Protein AF-A0A820Q6H7-F1 (afdb_monomer_lite)

InterPro domains:
  IPR000742 EGF-like domain [PS00022] (68-79)
  IPR000742 EGF-like domain [PS01186] (68-79)
  IPR042350 All-trans retinoic acid-induced differentiation factor [PTHR15926] (2-114)
  IPR060322 ATRAID-like, EGF-like domain [PF27506] (51-81)

Foldseek 3Di:
DPPFDAKDFDALVDDDAQPVNFAVDWDRDPDRRHIMGGTTDWPQPPPPPPLPQPQWGWADDDGPDIDTHGHPQFDDDSSPDGHDDPVVVVVVVVVVVVVVVVVVCCVVVVVVVVD

Organism: NCBI:txid433720

Secondary structure (DSSP, 8-state):
---S--EEEE-TTSPPTTHHHHEEEEE--SSTT-EEEEEEPPSSTT-TTSS-STTEEEEE-STT-EEEEEPTTEESGGG-EES---HHHHHHHHHHHHHHHHHHHHHHHHHHS--

pLDDT: mean 84.55, std 10.49, range [45.81, 98.12]

Structure (mmCIF, N/CA/C/O backbone):
data_AF-A0A820Q6H7-F1
#
_entry.id   AF-A0A820Q6H7-F1
#
loop_
_atom_site.group_PDB
_atom_site.id
_atom_site.type_symbol
_atom_site.label_atom_id
_atom_site.label_alt_id
_atom_site.label_comp_id
_atom_site.label_asym_id
_atom_site.label_entity_id
_atom_site.label_seq_id
_atom_site.pdbx_PDB_ins_code
_atom_site.Cartn_x
_atom_site.Cartn_y
_atom_site.Cartn_z
_atom_site.occupancy
_atom_site.B_iso_or_equiv
_atom_site.auth_seq_id
_atom_site.auth_comp_id
_atom_site.auth_asym_id
_atom_site.auth_atom_id
_atom_site.pdbx_PDB_model_num
ATOM 1 N N . ALA A 1 1 ? 3.094 -10.358 -3.024 1.00 58.62 1 ALA A N 1
ATOM 2 C CA . ALA A 1 1 ? 3.509 -9.310 -3.974 1.00 58.62 1 ALA A CA 1
ATOM 3 C C . ALA A 1 1 ? 4.603 -9.896 -4.849 1.00 58.62 1 ALA A C 1
ATOM 5 O O . ALA A 1 1 ? 5.520 -10.487 -4.288 1.00 58.62 1 ALA A O 1
ATOM 6 N N . LEU A 1 2 ? 4.493 -9.800 -6.177 1.00 64.88 2 LEU A N 1
ATOM 7 C CA . LEU A 1 2 ? 5.630 -10.097 -7.054 1.00 64.88 2 LEU A CA 1
ATOM 8 C C . LEU A 1 2 ? 6.592 -8.913 -6.933 1.00 64.88 2 LEU A C 1
ATOM 10 O O . LEU A 1 2 ? 6.321 -7.836 -7.462 1.00 64.88 2 LEU A O 1
ATOM 14 N N . LYS A 1 3 ? 7.646 -9.103 -6.144 1.00 71.44 3 LYS A N 1
ATOM 15 C CA . LYS A 1 3 ? 8.738 -8.147 -5.961 1.00 71.44 3 LYS A CA 1
ATOM 16 C C . LYS A 1 3 ? 9.981 -8.723 -6.616 1.00 71.44 3 LYS A C 1
ATOM 18 O O . LYS A 1 3 ? 10.120 -9.943 -6.646 1.00 71.44 3 LYS A O 1
ATOM 23 N N . ASP A 1 4 ? 10.841 -7.848 -7.125 1.00 76.69 4 ASP A N 1
ATOM 24 C CA . ASP A 1 4 ? 12.152 -8.213 -7.665 1.00 76.69 4 ASP A CA 1
ATOM 25 C C . ASP A 1 4 ? 12.090 -9.307 -8.738 1.00 76.69 4 ASP A C 1
ATOM 27 O O . ASP A 1 4 ? 12.795 -10.314 -8.677 1.00 76.69 4 ASP A O 1
ATOM 31 N N . LEU A 1 5 ? 11.210 -9.126 -9.731 1.00 83.00 5 LEU A N 1
ATOM 32 C CA . LEU A 1 5 ? 11.101 -10.095 -10.813 1.00 83.00 5 LEU A CA 1
ATOM 33 C C . LEU A 1 5 ? 12.362 -10.059 -11.684 1.00 83.00 5 LEU A C 1
ATOM 35 O O . LEU A 1 5 ? 12.695 -9.032 -12.281 1.00 83.00 5 LEU A O 1
ATOM 39 N N . ASP A 1 6 ? 13.054 -11.194 -11.741 1.00 86.69 6 ASP A N 1
ATOM 40 C CA . ASP A 1 6 ? 14.338 -11.308 -12.427 1.00 86.69 6 ASP A CA 1
ATOM 41 C C . ASP A 1 6 ? 14.167 -11.430 -13.944 1.00 86.69 6 ASP A C 1
ATOM 43 O O . ASP A 1 6 ? 14.786 -10.693 -14.709 1.00 86.69 6 ASP A O 1
ATOM 47 N N . VAL A 1 7 ? 13.257 -12.305 -14.381 1.00 88.25 7 VAL A N 1
ATOM 48 C CA . VAL A 1 7 ? 12.921 -12.515 -15.792 1.00 88.25 7 VAL A CA 1
ATOM 49 C C . VAL A 1 7 ? 11.420 -12.754 -15.935 1.00 88.25 7 VAL A C 1
ATOM 51 O O . VAL A 1 7 ? 10.835 -13.567 -15.219 1.00 88.25 7 VAL A O 1
ATOM 54 N N . LEU A 1 8 ? 10.803 -12.067 -16.892 1.00 88.12 8 LEU A N 1
ATOM 55 C CA . LEU A 1 8 ? 9.435 -12.290 -17.346 1.00 88.12 8 LEU A CA 1
ATOM 56 C C . LEU A 1 8 ? 9.460 -12.628 -18.835 1.00 88.12 8 LEU A C 1
ATOM 58 O O . LEU A 1 8 ? 10.018 -11.873 -19.628 1.00 88.12 8 LEU A O 1
ATOM 62 N N . VAL A 1 9 ? 8.846 -13.747 -19.210 1.00 89.44 9 VAL A N 1
ATOM 63 C CA . VAL A 1 9 ? 8.752 -14.193 -20.603 1.00 89.44 9 VAL A CA 1
ATOM 64 C C . VAL A 1 9 ? 7.304 -14.051 -21.055 1.00 89.44 9 VAL A C 1
ATOM 66 O O . VAL A 1 9 ? 6.405 -14.617 -20.431 1.00 89.44 9 VAL A O 1
ATOM 69 N N . LEU A 1 10 ? 7.074 -13.282 -22.115 1.00 88.50 10 LEU A N 1
ATOM 70 C CA . LEU A 1 10 ? 5.762 -13.118 -22.738 1.00 88.50 10 LEU A CA 1
ATOM 71 C C . LEU A 1 10 ? 5.795 -13.629 -24.178 1.00 88.50 10 LEU A C 1
ATOM 73 O O . LEU A 1 10 ? 6.805 -13.464 -24.842 1.00 88.50 10 LEU A O 1
ATOM 77 N N . PRO A 1 11 ? 4.697 -14.169 -24.720 1.00 88.00 11 PRO A N 1
ATOM 78 C CA . PRO A 1 11 ? 4.598 -14.470 -26.147 1.00 88.00 11 PRO A CA 1
ATOM 79 C C . PRO A 1 11 ? 4.920 -13.260 -27.048 1.00 88.00 11 PRO A C 1
ATOM 81 O O . PRO A 1 11 ? 4.656 -12.121 -26.667 1.00 88.00 11 PRO A O 1
ATOM 84 N N . ASN A 1 12 ? 5.398 -13.502 -28.277 1.00 82.44 12 ASN A N 1
ATOM 85 C CA . ASN A 1 12 ? 5.897 -12.460 -29.203 1.00 82.44 12 ASN A CA 1
ATOM 86 C C . ASN A 1 12 ? 4.906 -11.319 -29.502 1.00 82.44 12 ASN A C 1
ATOM 88 O O . ASN A 1 12 ? 5.317 -10.220 -29.863 1.00 82.44 12 ASN A O 1
ATOM 92 N N . HIS A 1 13 ? 3.605 -11.558 -29.338 1.00 82.81 13 HIS A N 1
ATOM 93 C CA . HIS A 1 13 ? 2.548 -10.570 -29.565 1.00 82.81 13 HIS A CA 1
ATOM 94 C C . HIS A 1 13 ? 2.288 -9.634 -28.373 1.00 82.81 13 HIS A C 1
ATOM 96 O O . HIS A 1 13 ? 1.518 -8.686 -28.512 1.00 82.81 13 HIS A O 1
ATOM 102 N N . PHE A 1 14 ? 2.900 -9.882 -27.211 1.00 86.81 14 PHE A N 1
ATOM 103 C CA . PHE A 1 14 ? 2.755 -9.044 -26.024 1.00 86.81 14 PHE A CA 1
ATOM 104 C C . PHE A 1 14 ? 4.054 -8.319 -25.696 1.00 86.81 14 PHE A C 1
ATOM 106 O O . PHE A 1 14 ? 5.094 -8.939 -25.477 1.00 86.81 14 PHE A O 1
ATOM 113 N N . ASP A 1 15 ? 3.981 -6.998 -25.592 1.00 87.50 15 ASP A N 1
ATOM 114 C CA . ASP A 1 15 ? 5.085 -6.194 -25.088 1.00 87.50 15 ASP A CA 1
ATOM 115 C C . ASP A 1 15 ? 5.263 -6.354 -23.573 1.00 87.50 15 ASP A C 1
ATOM 117 O O . ASP A 1 15 ? 4.322 -6.626 -22.823 1.00 87.50 15 ASP A O 1
ATOM 121 N N . CYS A 1 16 ? 6.489 -6.113 -23.109 1.00 88.50 16 CYS A N 1
ATOM 122 C CA . CYS A 1 16 ? 6.792 -6.050 -21.687 1.00 88.50 16 CYS A CA 1
ATOM 123 C C . CYS A 1 16 ? 5.937 -4.977 -20.991 1.00 88.50 16 CYS A C 1
ATOM 125 O O . CYS A 1 16 ? 6.023 -3.799 -21.359 1.00 88.50 16 CYS A O 1
ATOM 127 N N . PRO A 1 17 ? 5.162 -5.331 -19.951 1.00 88.00 17 PRO A N 1
ATOM 128 C CA . PRO A 1 17 ? 4.308 -4.376 -19.257 1.00 88.00 17 PRO A CA 1
ATOM 129 C C . PRO A 1 17 ? 5.156 -3.263 -18.633 1.00 88.00 17 PRO A C 1
ATOM 131 O O . PRO A 1 17 ? 6.136 -3.531 -17.934 1.00 88.00 17 PRO A O 1
ATOM 134 N N . GLY A 1 18 ? 4.801 -2.009 -18.919 1.00 84.44 18 GLY A N 1
ATOM 135 C CA . GLY A 1 18 ? 5.544 -0.827 -18.468 1.00 84.44 18 GLY A CA 1
ATOM 136 C C . GLY A 1 18 ? 6.816 -0.493 -19.247 1.00 84.44 18 GLY A C 1
ATOM 137 O O . GLY A 1 18 ? 7.448 0.526 -18.960 1.00 84.44 18 GLY A O 1
ATOM 138 N N . GLY A 1 19 ? 7.200 -1.316 -20.227 1.00 87.25 19 GLY A N 1
ATOM 139 C CA . GLY A 1 19 ? 8.333 -1.052 -21.110 1.00 87.25 19 GLY A CA 1
ATOM 140 C C . GLY A 1 19 ? 9.647 -0.751 -20.374 1.00 87.25 19 GLY A C 1
ATOM 141 O O . GLY A 1 19 ? 9.902 -1.220 -19.263 1.00 87.25 19 GLY A O 1
ATOM 142 N N . GLN A 1 20 ? 10.508 0.057 -20.996 1.00 87.06 20 GLN A N 1
ATOM 143 C CA . GLN A 1 20 ? 11.843 0.376 -20.467 1.00 87.06 20 GLN A CA 1
ATOM 144 C C . GLN A 1 20 ? 11.822 1.179 -19.154 1.00 87.06 20 GLN A C 1
ATOM 146 O O . GLN A 1 20 ? 12.849 1.288 -18.480 1.00 87.06 20 GLN A O 1
ATOM 151 N N . HIS A 1 21 ? 10.671 1.729 -18.758 1.00 83.31 21 HIS A N 1
ATOM 152 C CA . HIS A 1 21 ? 10.521 2.417 -17.476 1.00 83.31 21 HIS A CA 1
ATOM 153 C C . HIS A 1 21 ? 10.511 1.440 -16.298 1.00 83.31 21 HIS A C 1
ATOM 155 O O . HIS A 1 21 ? 10.973 1.791 -15.216 1.00 83.31 21 HIS A O 1
ATOM 161 N N . VAL A 1 22 ? 10.040 0.211 -16.520 1.00 87.06 22 VAL A N 1
ATOM 162 C CA . VAL A 1 22 ? 9.923 -0.821 -15.482 1.00 87.06 22 VAL A CA 1
ATOM 163 C C . VAL A 1 22 ? 11.036 -1.854 -15.560 1.00 87.06 22 VAL A C 1
ATOM 165 O O . VAL A 1 22 ? 11.414 -2.400 -14.534 1.00 87.06 22 VAL A O 1
ATOM 168 N N . TRP A 1 23 ? 11.600 -2.108 -16.736 1.00 89.50 23 TRP A N 1
ATOM 169 C CA . TRP A 1 23 ? 12.615 -3.148 -16.924 1.00 89.50 23 TRP A CA 1
ATOM 170 C C . TRP A 1 23 ? 13.999 -2.540 -17.141 1.00 89.50 23 TRP A C 1
ATOM 172 O O . TRP A 1 23 ? 14.130 -1.480 -17.763 1.00 89.50 23 TRP A O 1
ATOM 182 N N . LYS A 1 24 ? 15.056 -3.184 -16.627 1.00 90.69 24 LYS A N 1
ATOM 183 C CA . LYS A 1 24 ? 16.440 -2.784 -16.946 1.00 90.69 24 LYS A CA 1
ATOM 184 C C . LYS A 1 24 ? 16.776 -3.083 -18.397 1.00 90.69 24 LYS A C 1
ATOM 186 O O . LYS A 1 24 ? 17.429 -2.264 -19.035 1.00 90.69 24 LYS A O 1
ATOM 191 N N . TRP A 1 25 ? 16.309 -4.216 -18.906 1.00 90.12 25 TRP A N 1
ATOM 192 C CA . TRP A 1 25 ? 16.491 -4.595 -20.298 1.00 90.12 25 TRP A CA 1
ATOM 193 C C . TRP A 1 25 ? 15.259 -5.326 -20.831 1.00 90.12 25 TRP A C 1
ATOM 195 O O . TRP A 1 25 ? 14.518 -5.969 -20.088 1.00 90.12 25 TRP A O 1
ATOM 205 N N . ILE A 1 26 ? 15.029 -5.179 -22.133 1.00 90.38 26 ILE A N 1
ATOM 206 C CA . ILE A 1 26 ? 13.959 -5.847 -22.871 1.00 90.38 26 ILE A CA 1
ATOM 207 C C . ILE A 1 26 ? 14.591 -6.426 -24.127 1.00 90.38 26 ILE A C 1
ATOM 209 O O . ILE A 1 26 ? 15.116 -5.668 -24.943 1.00 90.38 26 ILE A O 1
ATOM 213 N N . ASN A 1 27 ? 14.509 -7.743 -24.281 1.00 87.81 27 ASN A N 1
ATOM 214 C CA . ASN A 1 27 ? 14.927 -8.440 -25.487 1.00 87.81 27 ASN A CA 1
ATOM 215 C C . ASN A 1 27 ? 13.679 -8.912 -26.227 1.00 87.81 27 ASN A C 1
ATOM 217 O O . ASN A 1 27 ? 12.948 -9.778 -25.747 1.00 87.81 27 ASN A O 1
ATOM 221 N N . LYS A 1 28 ? 13.436 -8.311 -27.391 1.00 78.31 28 LYS A N 1
ATOM 222 C CA . LYS A 1 28 ? 12.426 -8.786 -28.333 1.00 78.31 28 LYS A CA 1
ATOM 223 C C . LYS A 1 28 ? 13.087 -9.827 -29.220 1.00 78.31 28 LYS A C 1
ATOM 225 O O . LYS A 1 28 ? 13.986 -9.491 -29.987 1.00 78.31 28 LYS A O 1
ATOM 230 N N . THR A 1 29 ? 12.692 -11.077 -29.056 1.00 68.75 29 THR A N 1
ATOM 231 C CA . THR A 1 29 ? 13.209 -12.198 -29.837 1.00 68.75 29 THR A CA 1
ATOM 232 C C . THR A 1 29 ? 12.136 -12.628 -30.828 1.00 68.75 29 THR A C 1
ATOM 234 O O . THR A 1 29 ? 11.000 -12.847 -30.428 1.00 68.75 29 THR A O 1
ATOM 237 N N . ASP A 1 30 ? 12.497 -12.806 -32.100 1.00 65.88 30 ASP A N 1
ATOM 238 C CA . ASP A 1 30 ? 11.627 -13.449 -33.105 1.00 65.88 30 ASP A CA 1
ATOM 239 C C . ASP A 1 30 ? 11.547 -14.985 -32.916 1.00 65.88 30 ASP A C 1
ATOM 241 O O . ASP A 1 30 ? 10.923 -15.699 -33.699 1.00 65.88 30 ASP A O 1
ATOM 245 N N . ASP A 1 31 ? 12.178 -15.497 -31.855 1.00 64.00 31 ASP A N 1
ATOM 246 C CA . ASP A 1 31 ? 12.228 -16.902 -31.440 1.00 64.00 31 ASP A CA 1
ATOM 247 C C . ASP A 1 31 ? 10.873 -17.370 -30.849 1.00 64.00 31 ASP A C 1
ATOM 249 O O . ASP A 1 31 ? 10.082 -16.544 -30.384 1.00 64.00 31 ASP A O 1
ATOM 253 N N . PRO A 1 32 ? 10.576 -18.686 -30.764 1.00 63.91 32 PRO A N 1
ATOM 254 C CA . PRO A 1 32 ? 9.323 -19.188 -30.190 1.00 63.91 32 PRO A CA 1
ATOM 255 C C . PRO A 1 32 ? 9.244 -19.008 -28.664 1.00 63.91 32 PRO A C 1
ATOM 257 O O . PRO A 1 32 ? 8.214 -19.304 -28.061 1.00 63.91 32 PRO A O 1
ATOM 260 N N . ILE A 1 33 ? 10.331 -18.547 -28.037 1.00 68.00 33 ILE A N 1
ATOM 261 C CA . ILE A 1 33 ? 10.465 -18.366 -26.590 1.00 68.00 33 ILE A CA 1
ATOM 262 C C . ILE A 1 33 ? 9.6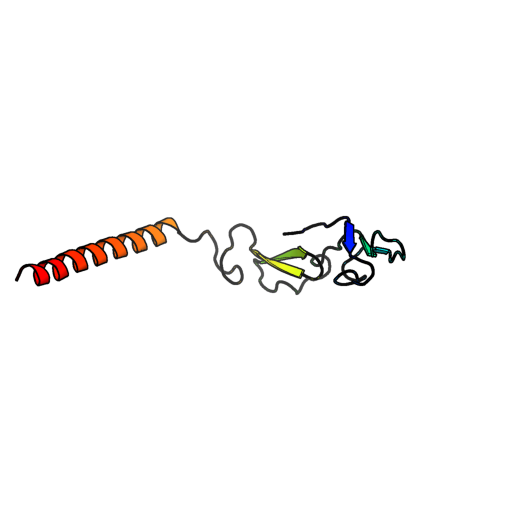45 -17.166 -26.101 1.00 68.00 33 ILE A C 1
ATOM 264 O O . ILE A 1 33 ? 9.106 -17.238 -24.999 1.00 68.00 33 ILE A O 1
ATOM 268 N N . GLY A 1 34 ? 9.507 -16.097 -26.896 1.00 78.69 34 GLY A N 1
ATOM 269 C CA . GLY A 1 34 ? 8.817 -14.882 -26.463 1.00 78.69 34 GLY A CA 1
ATOM 270 C C . GLY A 1 34 ? 9.683 -13.619 -26.389 1.00 78.69 34 GLY A C 1
ATOM 271 O O . GLY A 1 34 ? 10.901 -13.644 -26.572 1.00 78.69 34 GLY A O 1
ATOM 272 N N . ASN A 1 35 ? 9.043 -12.511 -26.017 1.00 85.31 35 ASN A N 1
ATOM 273 C CA . ASN A 1 35 ? 9.670 -11.296 -25.509 1.00 85.31 35 ASN A CA 1
ATOM 274 C C . ASN A 1 35 ? 10.150 -11.515 -24.064 1.00 85.31 35 ASN A C 1
ATOM 276 O O . ASN A 1 35 ? 9.369 -11.922 -23.201 1.00 85.31 35 ASN A O 1
ATOM 280 N N . LEU A 1 36 ? 11.419 -11.204 -23.786 1.00 90.00 36 LEU A N 1
ATOM 281 C CA . LEU A 1 36 ? 12.006 -11.285 -22.447 1.00 90.00 36 LEU A CA 1
ATOM 282 C C . LEU A 1 36 ? 12.146 -9.898 -21.818 1.00 90.00 36 LEU A C 1
ATOM 284 O O . LEU A 1 36 ? 12.789 -9.004 -22.372 1.00 90.00 36 LEU A O 1
ATOM 288 N N . CYS A 1 37 ? 11.600 -9.748 -20.618 1.00 90.19 37 CYS A N 1
ATOM 289 C CA . CYS A 1 37 ? 11.706 -8.553 -19.792 1.00 90.19 37 CYS A CA 1
ATOM 290 C C . CYS A 1 37 ? 12.556 -8.888 -18.573 1.00 90.19 37 CYS A C 1
ATOM 292 O O . CYS A 1 37 ? 12.194 -9.763 -17.785 1.00 90.19 37 CYS A O 1
ATOM 294 N N . GLY A 1 38 ? 13.692 -8.216 -18.431 1.00 89.62 38 GLY A N 1
ATOM 295 C CA . GLY A 1 38 ? 14.683 -8.576 -17.434 1.00 89.62 38 GLY A CA 1
ATOM 296 C C . GLY A 1 38 ? 14.941 -7.493 -16.407 1.00 89.62 38 GLY A C 1
ATOM 297 O O . GLY A 1 38 ? 15.020 -6.301 -16.728 1.00 89.62 38 GLY A O 1
ATOM 298 N N . HIS A 1 39 ? 15.085 -7.960 -15.170 1.00 89.25 39 HIS A N 1
ATOM 299 C CA . HIS A 1 39 ? 15.255 -7.215 -13.933 1.00 89.25 39 HIS A CA 1
ATOM 300 C C . HIS A 1 39 ? 14.278 -6.051 -13.792 1.00 89.25 39 HIS A C 1
ATOM 302 O O . HIS A 1 39 ? 14.492 -4.947 -14.311 1.00 89.25 39 HIS A O 1
ATOM 308 N N . GLN A 1 40 ? 13.228 -6.283 -13.017 1.00 87.31 40 GLN A N 1
ATOM 309 C CA . GLN A 1 40 ? 12.305 -5.235 -12.629 1.00 87.31 40 GLN A CA 1
ATOM 310 C C . GLN A 1 40 ? 13.042 -4.132 -11.846 1.00 87.31 40 GLN A C 1
ATOM 312 O O . GLN A 1 40 ? 13.788 -4.390 -10.903 1.00 87.31 40 GLN A O 1
ATOM 317 N N . LYS A 1 41 ? 12.841 -2.882 -12.257 1.00 86.38 41 LYS A N 1
ATOM 318 C CA . LYS A 1 41 ? 13.275 -1.681 -11.545 1.00 86.38 41 LYS A CA 1
ATOM 319 C C . LYS A 1 41 ? 12.342 -1.432 -10.367 1.00 86.38 41 LYS A C 1
ATOM 321 O O . LYS A 1 41 ? 11.128 -1.614 -10.475 1.00 86.38 41 LYS A O 1
ATOM 326 N N . ASP A 1 42 ? 12.911 -0.954 -9.269 1.00 83.19 42 ASP A N 1
ATOM 327 C CA . ASP A 1 42 ? 12.122 -0.499 -8.135 1.00 83.19 42 ASP A CA 1
ATOM 328 C C . ASP A 1 42 ? 11.419 0.823 -8.482 1.00 83.19 42 ASP A C 1
ATOM 330 O O . ASP A 1 42 ? 12.060 1.833 -8.782 1.00 83.19 42 ASP A O 1
ATOM 334 N N . PHE A 1 43 ? 10.087 0.803 -8.451 1.00 79.50 43 PHE A N 1
ATOM 335 C CA . PHE A 1 43 ? 9.250 1.962 -8.758 1.00 79.50 43 PHE A CA 1
ATOM 336 C C . PHE A 1 43 ? 9.308 3.026 -7.649 1.00 79.50 43 PHE A C 1
ATOM 338 O O . PHE A 1 43 ? 9.075 4.213 -7.893 1.00 79.50 43 PHE A O 1
ATOM 345 N N . CYS A 1 44 ? 9.648 2.615 -6.427 1.00 82.50 44 CYS A N 1
ATOM 346 C CA . CYS A 1 44 ? 9.675 3.483 -5.255 1.00 82.50 44 CYS A CA 1
ATOM 347 C C . CYS A 1 44 ? 10.982 4.277 -5.105 1.00 82.50 44 CYS A C 1
ATOM 349 O O . CYS A 1 44 ? 10.999 5.287 -4.405 1.00 82.50 44 CYS A O 1
ATOM 351 N N . SER A 1 45 ? 12.055 3.881 -5.797 1.00 77.81 45 SER A N 1
ATOM 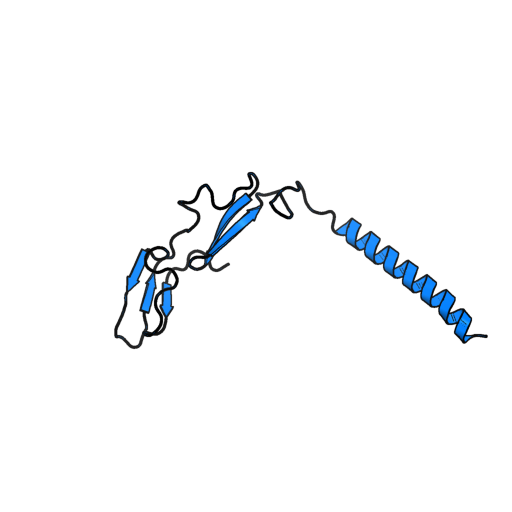352 C CA . SER A 1 45 ? 13.384 4.499 -5.671 1.00 77.81 45 SER A CA 1
ATOM 353 C C . SER A 1 45 ? 13.455 5.978 -6.091 1.00 77.81 45 SER A C 1
ATOM 355 O O . SER A 1 45 ? 14.271 6.717 -5.551 1.00 77.81 45 SER A O 1
ATOM 357 N N . ASN A 1 46 ? 12.619 6.430 -7.034 1.00 66.81 46 ASN A N 1
ATOM 358 C CA . ASN A 1 46 ? 12.682 7.789 -7.605 1.00 66.81 46 ASN A CA 1
ATOM 359 C C . ASN A 1 46 ? 11.536 8.713 -7.171 1.00 66.81 46 ASN A C 1
ATOM 361 O O . ASN A 1 46 ? 11.378 9.805 -7.715 1.00 66.81 46 ASN A O 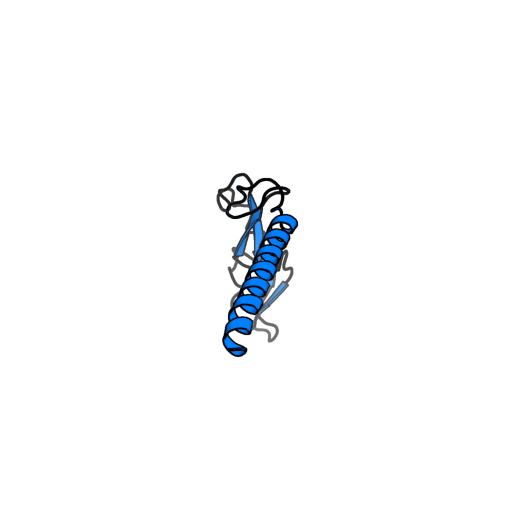1
ATOM 365 N N . SER A 1 47 ? 10.719 8.280 -6.216 1.00 64.38 47 SER A N 1
ATOM 366 C CA . SER A 1 47 ? 9.367 8.808 -6.097 1.00 64.38 47 SER A CA 1
ATOM 367 C C . SER A 1 47 ? 9.056 9.230 -4.664 1.00 64.38 47 SER A C 1
ATOM 369 O O . SER A 1 47 ? 8.434 8.493 -3.901 1.00 64.38 47 SER A O 1
ATOM 371 N N . THR A 1 48 ? 9.485 10.436 -4.290 1.00 63.53 48 THR A N 1
ATOM 372 C CA . THR A 1 48 ? 9.247 11.007 -2.952 1.00 63.53 48 THR A CA 1
ATOM 373 C C . THR A 1 48 ? 7.784 11.373 -2.683 1.00 63.53 48 THR A C 1
ATOM 375 O O . THR A 1 48 ? 7.386 11.383 -1.524 1.00 63.53 48 THR A O 1
ATOM 378 N N . ASP A 1 49 ? 6.971 11.588 -3.724 1.00 69.94 49 ASP A N 1
ATOM 379 C CA . ASP A 1 49 ? 5.586 12.081 -3.596 1.00 69.94 49 ASP A CA 1
ATOM 380 C C . ASP A 1 49 ? 4.494 11.027 -3.852 1.00 69.94 49 ASP A C 1
ATOM 382 O O . ASP A 1 49 ? 3.310 11.355 -3.896 1.00 69.94 49 ASP A O 1
ATOM 386 N N . ILE A 1 50 ? 4.845 9.748 -4.019 1.00 81.38 50 ILE A N 1
ATOM 387 C CA . ILE A 1 50 ? 3.835 8.705 -4.277 1.00 81.38 50 ILE A CA 1
ATOM 388 C C . ILE A 1 50 ? 2.962 8.444 -3.048 1.00 81.38 50 ILE A C 1
ATOM 390 O O . ILE A 1 50 ? 1.743 8.312 -3.153 1.00 81.38 50 ILE A O 1
ATOM 394 N N . CYS A 1 51 ? 3.596 8.338 -1.883 1.00 86.69 51 CYS A N 1
ATOM 395 C CA . CYS A 1 51 ? 2.925 8.049 -0.625 1.00 86.69 51 CYS A CA 1
ATOM 396 C C . CYS A 1 51 ? 2.999 9.292 0.256 1.00 86.69 51 CYS A C 1
ATOM 398 O O . CYS A 1 51 ? 3.981 9.513 0.960 1.00 86.69 51 CYS A O 1
ATOM 400 N N . THR A 1 52 ? 1.962 10.125 0.167 1.00 86.12 52 THR A N 1
ATOM 401 C CA . THR A 1 52 ? 1.929 11.463 0.780 1.00 86.12 52 THR A CA 1
ATOM 402 C C . THR A 1 52 ? 1.846 11.440 2.305 1.00 86.12 52 THR A C 1
ATOM 404 O O . THR A 1 52 ? 2.177 12.414 2.979 1.00 86.12 52 THR A O 1
ATOM 407 N N . GLU A 1 53 ? 1.381 10.334 2.880 1.00 89.06 53 GLU A N 1
ATOM 408 C CA . GLU A 1 53 ? 1.189 10.199 4.312 1.00 89.06 53 GLU A CA 1
ATOM 409 C C . GLU A 1 53 ? 2.527 9.947 5.037 1.00 89.06 53 GLU A C 1
ATOM 411 O O . GLU A 1 53 ? 3.253 9.010 4.695 1.00 89.06 53 GLU A O 1
ATOM 416 N N . PRO A 1 54 ? 2.831 10.672 6.132 1.00 86.31 54 PRO A N 1
ATOM 417 C CA . PRO A 1 54 ? 4.145 10.633 6.791 1.00 86.31 54 PRO A CA 1
ATOM 418 C C . PRO A 1 54 ? 4.482 9.273 7.423 1.00 86.31 54 PRO A C 1
ATOM 420 O O . PRO A 1 54 ? 5.652 8.917 7.604 1.00 86.31 54 PRO A O 1
ATOM 423 N N . ASN A 1 55 ? 3.449 8.501 7.765 1.00 91.00 55 ASN A N 1
ATOM 424 C CA . ASN A 1 55 ? 3.568 7.175 8.368 1.00 91.00 55 ASN A CA 1
ATOM 425 C C . ASN A 1 55 ? 3.412 6.041 7.351 1.00 91.00 55 ASN A C 1
ATOM 427 O O . ASN A 1 55 ? 3.313 4.878 7.743 1.00 91.00 55 ASN A O 1
ATOM 431 N N . SER A 1 56 ? 3.388 6.375 6.064 1.00 90.94 56 SER A N 1
ATOM 432 C CA . SER A 1 56 ? 3.386 5.411 4.975 1.00 90.94 56 SER A CA 1
ATOM 433 C C . SER A 1 56 ? 4.765 5.318 4.317 1.00 90.94 56 SER A C 1
ATOM 435 O O . SER A 1 56 ? 5.639 6.158 4.547 1.00 90.94 56 SER A O 1
ATOM 437 N N . TYR A 1 57 ? 4.986 4.258 3.552 1.00 89.56 57 TYR A N 1
ATOM 438 C CA . TYR A 1 57 ? 6.137 4.097 2.675 1.00 89.56 57 TYR A CA 1
ATOM 439 C C . TYR A 1 57 ? 5.699 3.416 1.379 1.00 89.56 57 TYR A C 1
ATOM 441 O O . TYR A 1 57 ? 4.743 2.637 1.369 1.00 89.56 57 TYR A O 1
ATOM 449 N N . CYS A 1 58 ? 6.392 3.738 0.289 1.00 89.06 58 CYS A N 1
ATOM 450 C CA . CYS A 1 58 ? 6.162 3.113 -1.006 1.00 89.06 58 CYS A CA 1
ATOM 451 C C . CYS A 1 58 ? 6.769 1.710 -1.021 1.00 89.06 58 CYS A C 1
ATOM 453 O O . CYS A 1 58 ? 7.910 1.516 -0.601 1.00 89.06 58 CYS A O 1
ATOM 455 N N . ASP A 1 59 ? 6.004 0.751 -1.528 1.00 88.44 59 ASP A N 1
ATOM 456 C CA . ASP A 1 59 ? 6.424 -0.623 -1.744 1.00 88.44 59 ASP A CA 1
ATOM 457 C C . ASP A 1 59 ? 6.036 -1.077 -3.158 1.00 88.44 59 ASP A C 1
ATOM 459 O O . ASP A 1 59 ? 4.882 -0.948 -3.576 1.00 88.44 59 ASP A O 1
ATOM 463 N N . THR A 1 60 ? 6.994 -1.603 -3.917 1.00 85.94 60 THR A N 1
ATOM 464 C CA . THR A 1 60 ? 6.745 -2.056 -5.292 1.00 85.94 60 THR A CA 1
ATOM 465 C C . THR A 1 60 ? 5.900 -3.337 -5.283 1.00 85.94 60 THR A C 1
ATOM 467 O O . THR A 1 60 ? 6.153 -4.265 -4.514 1.00 85.94 60 THR A O 1
ATOM 470 N N . ASN A 1 61 ? 4.879 -3.411 -6.145 1.00 85.62 61 ASN A N 1
ATOM 471 C CA . ASN A 1 61 ? 3.955 -4.550 -6.222 1.00 85.62 61 ASN A CA 1
ATOM 472 C C . ASN A 1 61 ? 3.702 -4.985 -7.669 1.00 85.62 61 ASN A C 1
ATOM 474 O O . ASN A 1 61 ? 2.571 -4.978 -8.152 1.00 85.62 61 ASN A 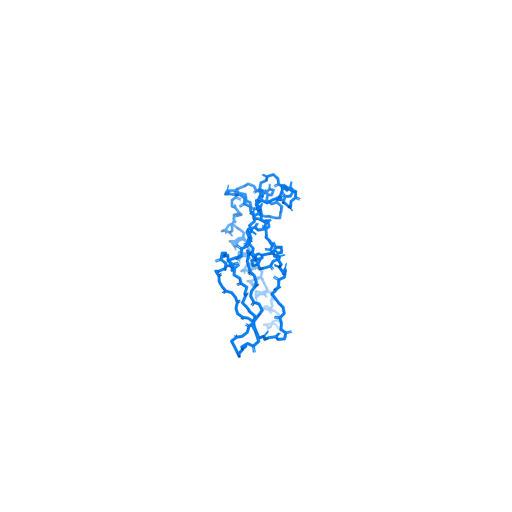O 1
ATOM 478 N N . GLY A 1 62 ? 4.768 -5.403 -8.343 1.00 81.12 62 GLY A N 1
ATOM 479 C CA . GLY A 1 62 ? 4.725 -5.857 -9.728 1.00 81.12 62 GLY A CA 1
ATOM 480 C C . GLY A 1 62 ? 4.938 -4.741 -10.759 1.00 81.12 62 GLY A C 1
ATOM 481 O O . GLY A 1 62 ? 5.198 -3.588 -10.400 1.00 81.12 62 GLY A O 1
ATOM 482 N N . PRO A 1 63 ? 4.887 -5.082 -12.057 1.00 79.38 63 PRO A N 1
ATOM 483 C CA . PRO A 1 63 ? 5.230 -4.159 -13.131 1.00 79.38 63 PRO A CA 1
ATOM 484 C C . PRO A 1 63 ? 4.278 -2.964 -13.137 1.00 79.38 63 PRO A C 1
ATOM 486 O O . PRO A 1 63 ? 3.065 -3.150 -13.108 1.00 79.38 63 PRO A O 1
ATOM 489 N N . THR A 1 64 ? 4.807 -1.739 -13.190 1.00 77.94 64 THR A N 1
ATOM 490 C CA . THR A 1 64 ? 4.039 -0.469 -13.158 1.00 77.94 64 THR A CA 1
ATOM 491 C C . THR A 1 64 ? 3.160 -0.233 -11.925 1.00 77.94 64 THR A C 1
ATOM 493 O O . THR A 1 64 ? 2.404 0.734 -11.908 1.00 77.94 64 THR A O 1
ATOM 496 N N . HIS A 1 65 ? 3.235 -1.076 -10.893 1.00 84.19 65 HIS A N 1
ATOM 497 C CA . HIS A 1 65 ? 2.316 -1.011 -9.761 1.00 84.19 65 HIS A CA 1
ATOM 498 C C . HIS A 1 65 ? 3.072 -0.887 -8.437 1.00 84.19 65 HIS A C 1
ATOM 500 O O . HIS A 1 65 ? 4.098 -1.525 -8.205 1.00 84.19 65 HIS A O 1
ATOM 506 N N . PHE A 1 66 ? 2.522 -0.083 -7.533 1.00 85.62 66 PHE A N 1
ATOM 507 C CA . PHE A 1 66 ? 3.052 0.154 -6.194 1.00 85.62 66 PHE A CA 1
ATOM 508 C C . PHE A 1 66 ? 1.918 0.107 -5.167 1.00 85.62 66 PHE A C 1
ATOM 510 O O . PHE A 1 66 ? 0.739 0.186 -5.515 1.00 85.62 66 PHE A O 1
ATOM 517 N N . LEU A 1 67 ? 2.270 -0.043 -3.897 1.00 88.50 67 LEU A N 1
ATOM 518 C CA . LEU A 1 67 ? 1.377 0.167 -2.767 1.00 88.50 67 LEU A CA 1
ATOM 519 C C . LEU A 1 67 ? 2.017 1.131 -1.777 1.00 88.50 67 LEU A C 1
ATOM 521 O O . LEU A 1 67 ? 3.228 1.132 -1.586 1.00 88.50 67 LEU A O 1
ATOM 525 N N . CYS A 1 68 ? 1.177 1.905 -1.100 1.00 89.75 68 CYS A N 1
ATOM 526 C CA . CYS A 1 68 ? 1.578 2.634 0.092 1.00 89.75 68 CYS A CA 1
ATOM 527 C C . CYS A 1 68 ? 1.235 1.789 1.316 1.00 89.75 68 CYS A C 1
ATOM 529 O O . CYS A 1 68 ? 0.061 1.561 1.615 1.00 89.75 68 CYS A O 1
ATOM 531 N N . LEU A 1 69 ? 2.264 1.302 2.004 1.00 90.62 69 LEU A N 1
ATOM 532 C CA . LEU A 1 69 ? 2.132 0.489 3.209 1.00 90.62 69 LEU A CA 1
ATOM 533 C C . LEU A 1 69 ? 2.433 1.316 4.454 1.00 90.62 69 LEU A C 1
ATOM 535 O O . LEU A 1 69 ? 3.139 2.319 4.399 1.00 90.62 69 LEU A O 1
ATOM 539 N N . CYS A 1 70 ? 1.902 0.892 5.596 1.00 91.75 70 CYS A N 1
ATOM 540 C CA . CYS A 1 70 ? 2.121 1.585 6.858 1.00 91.75 70 CYS A CA 1
ATOM 541 C C . CYS A 1 70 ? 3.426 1.161 7.523 1.00 91.75 70 CYS A C 1
ATOM 543 O O . CYS A 1 70 ? 3.754 -0.026 7.582 1.00 91.75 70 CYS A O 1
ATOM 545 N N . LYS A 1 71 ? 4.156 2.141 8.065 1.00 91.94 71 LYS A N 1
ATOM 546 C CA . LYS A 1 71 ? 5.324 1.899 8.920 1.00 91.94 71 LYS A CA 1
ATOM 547 C C . LYS A 1 71 ? 4.919 1.075 10.142 1.00 91.94 71 LYS A C 1
ATOM 549 O O . LYS A 1 71 ? 3.787 1.153 10.616 1.00 91.94 71 LYS A O 1
ATOM 554 N N . THR A 1 72 ? 5.871 0.328 10.691 1.00 90.44 72 THR A N 1
ATOM 555 C CA . THR A 1 72 ? 5.652 -0.523 11.866 1.00 90.44 72 THR A CA 1
ATOM 556 C C . THR A 1 72 ? 4.979 0.247 13.005 1.00 90.44 72 THR A C 1
ATOM 558 O O . THR A 1 72 ? 5.476 1.281 13.450 1.00 90.44 72 THR A O 1
ATOM 561 N N . GLY A 1 73 ? 3.852 -0.277 13.491 1.00 88.50 73 GLY A N 1
ATOM 562 C CA . GLY A 1 73 ? 3.076 0.329 14.577 1.00 88.50 73 GLY A CA 1
ATOM 563 C C . GLY A 1 73 ? 2.047 1.373 14.134 1.00 88.50 73 GLY A C 1
ATOM 564 O O . GLY A 1 73 ? 1.379 1.936 15.003 1.00 88.50 73 GLY A O 1
ATOM 565 N N . TYR A 1 74 ? 1.901 1.611 12.829 1.00 90.62 74 TYR A N 1
ATOM 566 C CA . TYR A 1 74 ? 0.806 2.380 12.249 1.00 90.62 74 TYR A CA 1
ATOM 567 C C . TYR A 1 74 ? -0.115 1.475 11.438 1.00 90.62 74 TYR A C 1
ATOM 569 O O . TYR A 1 74 ? 0.344 0.580 10.736 1.00 90.62 74 TYR A O 1
ATOM 577 N N . ASP A 1 75 ? -1.411 1.741 11.520 1.00 86.75 75 ASP A N 1
ATOM 578 C CA . ASP A 1 75 ? -2.462 0.926 10.926 1.00 86.75 75 ASP A CA 1
ATOM 579 C C . ASP A 1 75 ? -3.613 1.803 10.395 1.00 86.75 75 ASP A C 1
ATOM 581 O O . ASP A 1 75 ? -3.745 2.995 10.701 1.00 86.75 75 ASP A O 1
ATOM 585 N N . GLY A 1 76 ? -4.499 1.180 9.615 1.00 83.62 76 GLY A N 1
ATOM 586 C CA . GLY A 1 76 ? -5.724 1.792 9.104 1.00 83.62 76 GLY A CA 1
ATOM 587 C C . GLY A 1 76 ? -5.538 2.632 7.839 1.00 83.62 76 GLY A C 1
ATOM 588 O O . GLY A 1 76 ? -4.450 2.737 7.276 1.00 83.62 76 GLY A O 1
ATOM 589 N N . TYR A 1 77 ? -6.640 3.233 7.379 1.00 83.88 77 TYR A N 1
ATOM 590 C CA . TYR A 1 77 ? -6.627 4.111 6.209 1.00 83.88 77 TYR A CA 1
ATOM 591 C C . TYR A 1 77 ? -5.612 5.241 6.416 1.00 83.88 77 TYR A C 1
ATOM 593 O O . TYR A 1 77 ? -5.629 5.899 7.461 1.00 83.88 77 TYR A O 1
ATOM 601 N N . LYS A 1 78 ? -4.724 5.437 5.432 1.00 85.81 78 LYS A N 1
ATOM 602 C CA . LYS A 1 78 ? -3.681 6.477 5.448 1.00 85.81 78 LYS A CA 1
ATOM 603 C C . LYS A 1 78 ? -2.676 6.374 6.611 1.00 85.81 78 LYS A C 1
ATOM 605 O O . LYS A 1 78 ? -1.985 7.342 6.913 1.00 85.81 78 LYS A O 1
ATOM 610 N N . CYS A 1 79 ? -2.581 5.221 7.281 1.00 90.25 79 CYS A N 1
ATOM 611 C CA . CYS A 1 79 ? -1.618 4.990 8.368 1.00 90.25 79 CYS A CA 1
ATOM 612 C C . CYS A 1 79 ? -1.727 6.015 9.514 1.00 90.25 79 CYS A C 1
ATOM 614 O O . CYS A 1 79 ? -0.734 6.392 10.140 1.00 90.25 79 CYS A O 1
ATOM 616 N N . LEU A 1 80 ? -2.945 6.503 9.768 1.00 88.88 80 LEU A N 1
ATOM 617 C CA . LEU A 1 80 ? -3.211 7.544 10.762 1.00 88.88 80 LEU A CA 1
ATOM 618 C C . LEU A 1 80 ? -3.405 6.986 12.176 1.00 88.88 80 LEU A C 1
ATOM 620 O O . LEU A 1 80 ? -3.309 7.736 13.146 1.00 88.88 80 LEU A O 1
ATOM 624 N N . ARG A 1 81 ? -3.698 5.687 12.324 1.00 88.12 81 ARG A N 1
ATOM 625 C CA . ARG A 1 81 ? -3.894 5.070 13.641 1.00 88.12 81 ARG A CA 1
ATOM 626 C C . ARG A 1 81 ? -2.579 4.498 14.136 1.00 88.12 81 ARG A C 1
ATOM 628 O O . ARG A 1 81 ? -1.886 3.815 13.394 1.00 88.12 81 ARG A O 1
ATOM 635 N N . LYS A 1 82 ? -2.254 4.765 15.398 1.00 87.94 82 LYS A N 1
ATOM 636 C CA . LYS A 1 82 ? -1.081 4.210 16.073 1.00 87.94 82 LYS A CA 1
ATOM 637 C C . LYS A 1 82 ? -1.501 3.031 16.945 1.00 87.94 82 LYS A C 1
ATOM 639 O O . LYS A 1 82 ? -2.459 3.139 17.708 1.00 87.94 82 LYS A O 1
ATOM 644 N N . GLY A 1 83 ? -0.745 1.944 16.868 1.00 83.56 83 GLY A N 1
ATOM 645 C CA . GLY A 1 83 ? -1.040 0.696 17.560 1.00 83.56 83 GLY A CA 1
ATOM 646 C C . GLY A 1 83 ? -2.053 -0.175 16.817 1.00 83.56 83 GLY A C 1
ATOM 647 O O . GLY A 1 83 ? -2.679 0.240 15.846 1.00 83.56 83 GLY A O 1
ATOM 648 N N . LYS A 1 84 ? -2.210 -1.407 17.304 1.00 81.50 84 LYS A N 1
ATOM 649 C CA . LYS A 1 84 ? -3.066 -2.414 16.675 1.00 81.50 84 LYS A CA 1
ATOM 650 C C . LYS A 1 84 ? -4.526 -2.194 17.048 1.00 81.50 84 LYS A C 1
ATOM 652 O O . LYS A 1 84 ? -4.845 -1.874 18.193 1.00 81.50 84 LYS A O 1
ATOM 657 N N . PHE A 1 85 ? -5.422 -2.440 16.097 1.00 82.00 85 PHE A N 1
ATOM 658 C CA . PHE A 1 85 ? -6.853 -2.472 16.381 1.00 82.00 85 PHE A CA 1
ATOM 659 C C . PHE A 1 85 ? -7.155 -3.540 17.454 1.00 82.00 85 PHE A C 1
ATOM 661 O O . PHE A 1 85 ? -6.681 -4.672 17.307 1.00 82.00 85 PHE A O 1
ATOM 668 N N . PRO A 1 86 ? -7.926 -3.226 18.517 1.00 87.81 86 PRO A N 1
ATOM 669 C CA . PRO A 1 86 ? -8.232 -4.161 19.601 1.00 87.81 86 PRO A CA 1
ATOM 670 C C . PRO A 1 86 ? -9.268 -5.199 19.143 1.00 87.81 86 PRO A C 1
ATOM 672 O O . PRO A 1 86 ? -10.426 -5.198 19.563 1.00 87.81 86 PRO A O 1
ATOM 675 N N . SER A 1 87 ? -8.841 -6.096 18.256 1.00 88.31 87 SER A N 1
ATOM 676 C CA . SER A 1 87 ? -9.684 -7.095 17.598 1.00 88.31 87 SER A CA 1
ATOM 677 C C . SER A 1 87 ? -10.423 -7.983 18.597 1.00 88.31 87 SER A C 1
ATOM 679 O O . SER A 1 87 ? -11.613 -8.223 18.428 1.00 88.31 87 SER A O 1
ATOM 681 N N . GLY A 1 88 ? -9.758 -8.401 19.678 1.00 92.56 88 GLY A N 1
ATOM 682 C CA . GLY A 1 88 ? -10.370 -9.219 20.728 1.00 92.56 88 GLY A CA 1
ATOM 683 C C . GLY A 1 88 ? -11.574 -8.548 21.396 1.00 92.56 88 GLY A C 1
ATOM 684 O O . GLY A 1 88 ? -12.617 -9.179 21.544 1.00 92.56 88 GLY A O 1
ATOM 685 N N . LEU A 1 89 ? -11.468 -7.256 21.733 1.00 94.31 89 LEU A N 1
ATOM 686 C CA . LEU A 1 89 ? -12.577 -6.499 22.323 1.00 94.31 89 LEU A CA 1
ATOM 687 C C . LEU A 1 89 ? -13.736 -6.370 21.329 1.00 94.31 89 LEU A C 1
ATOM 689 O O . LEU A 1 89 ? -14.890 -6.588 21.688 1.00 94.31 89 LEU A O 1
ATOM 693 N N . PHE A 1 90 ? -13.422 -6.058 20.071 1.00 94.94 90 PHE A N 1
ATOM 694 C CA . PHE A 1 90 ? -14.423 -5.920 19.019 1.00 94.94 90 PHE A CA 1
ATOM 695 C C . PHE A 1 90 ? -15.196 -7.225 18.777 1.00 94.94 90 PHE A C 1
ATOM 697 O O . PHE A 1 90 ? -16.429 -7.219 18.766 1.00 94.94 90 PHE A O 1
ATOM 704 N N . TYR A 1 91 ? -14.491 -8.351 18.636 1.00 96.31 91 TYR A N 1
ATOM 705 C CA . TYR A 1 91 ? -15.126 -9.656 18.454 1.00 96.31 91 TYR A CA 1
ATOM 706 C C . TYR A 1 91 ? -15.897 -10.095 19.696 1.00 96.31 91 TYR A C 1
ATOM 708 O O . TYR A 1 91 ? -17.019 -10.570 19.561 1.00 96.31 91 TYR A O 1
ATOM 716 N N . GLY A 1 92 ? -15.350 -9.881 20.895 1.00 97.25 92 GLY A N 1
ATOM 717 C CA . GLY A 1 92 ? -16.031 -10.208 22.147 1.00 97.25 92 GLY A CA 1
ATOM 718 C C . GLY A 1 92 ? -17.369 -9.481 22.291 1.00 97.25 92 GLY A C 1
ATOM 719 O O . GLY A 1 92 ? -18.389 -10.119 22.548 1.00 97.25 92 GLY A O 1
ATOM 720 N N . LEU A 1 93 ? -17.39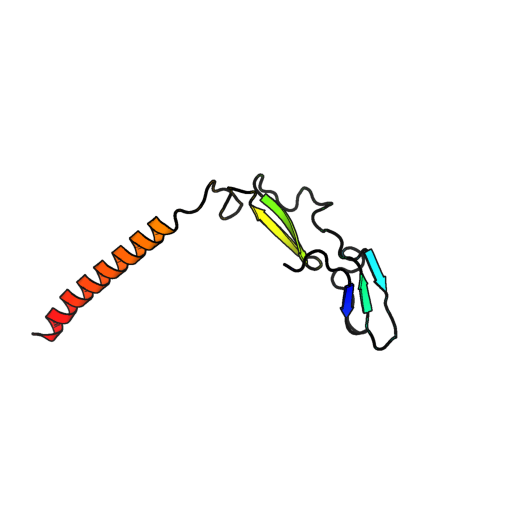0 -8.167 22.046 1.00 97.75 93 LEU A N 1
ATOM 721 C CA . LEU A 1 93 ? -18.623 -7.374 22.069 1.00 97.75 93 LEU A CA 1
ATOM 722 C C . LEU A 1 93 ? -19.608 -7.822 20.982 1.00 97.75 93 LEU A C 1
ATOM 724 O O . LEU A 1 93 ? -20.789 -8.007 21.265 1.00 97.75 93 LEU A O 1
ATOM 728 N N . SER A 1 94 ? -19.126 -8.049 19.759 1.00 97.06 94 SER A N 1
ATOM 729 C CA . SER A 1 94 ? -19.975 -8.468 18.635 1.00 97.06 94 SER A CA 1
ATOM 730 C C . SER A 1 94 ? -20.622 -9.836 18.880 1.00 97.06 94 SER A C 1
ATOM 732 O O . SER A 1 94 ? -21.826 -10.004 18.679 1.00 97.06 94 SER A O 1
ATOM 734 N N . ILE A 1 95 ? -19.847 -10.808 19.373 1.00 98.00 95 ILE A N 1
ATOM 735 C CA . ILE A 1 95 ? -20.340 -12.142 19.741 1.00 98.00 95 ILE A CA 1
ATOM 736 C C . ILE A 1 95 ? -21.325 -12.034 20.907 1.00 98.00 95 ILE A C 1
ATOM 738 O O . ILE A 1 95 ? -22.407 -12.613 20.841 1.00 98.00 95 ILE A O 1
ATOM 742 N N . GLY A 1 96 ? -20.992 -11.257 21.942 1.00 97.94 96 GLY A N 1
ATOM 743 C CA . GLY A 1 96 ? -21.864 -11.047 23.097 1.00 97.94 96 GLY A CA 1
ATOM 744 C C . GLY A 1 96 ? -23.231 -10.491 22.698 1.00 97.94 96 GLY A C 1
ATOM 745 O O . GLY A 1 96 ? -24.256 -11.070 23.058 1.00 97.94 96 GLY A O 1
ATOM 746 N N . VAL A 1 97 ? -23.257 -9.431 21.883 1.00 98.12 97 VAL A N 1
ATOM 747 C CA . VAL A 1 97 ? -24.505 -8.856 21.352 1.00 98.12 97 VAL A CA 1
ATOM 748 C C . VAL A 1 97 ? -25.281 -9.895 20.543 1.00 98.12 97 VAL A C 1
ATOM 750 O O . VAL A 1 97 ? -26.485 -10.025 20.736 1.00 98.12 97 VAL A O 1
ATOM 753 N N . THR A 1 98 ? -24.606 -10.676 19.698 1.00 97.75 98 THR A N 1
ATOM 754 C CA . THR A 1 98 ? -25.244 -11.711 18.866 1.00 97.75 98 THR A CA 1
ATOM 755 C C . THR A 1 98 ? -25.893 -12.816 19.703 1.00 97.75 98 THR A C 1
ATOM 757 O O . THR A 1 98 ? -27.012 -13.239 19.411 1.00 97.75 98 THR A O 1
ATOM 760 N N . ILE A 1 99 ? -25.224 -13.280 20.762 1.00 98.00 99 ILE A N 1
ATOM 761 C CA . ILE A 1 99 ? -25.768 -14.303 21.667 1.00 98.00 99 ILE A CA 1
ATOM 762 C C . ILE A 1 99 ? -26.990 -13.756 22.404 1.00 98.00 99 ILE A C 1
ATOM 764 O O . ILE A 1 99 ? -28.021 -14.426 22.461 1.00 98.00 99 ILE A O 1
ATOM 768 N N . VAL A 1 100 ? -26.898 -12.535 22.939 1.00 97.88 100 VAL A N 1
ATOM 769 C CA . VAL A 1 100 ? -27.998 -11.906 23.68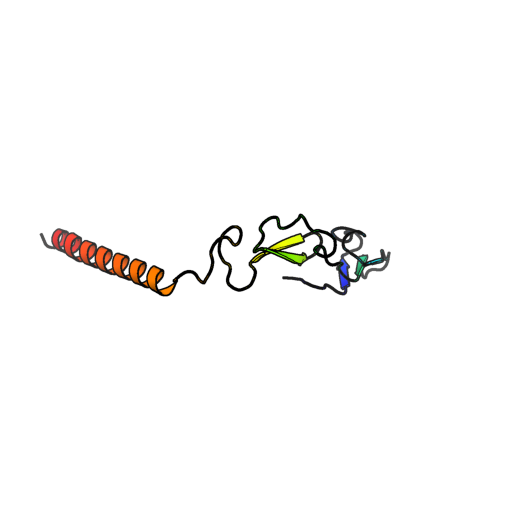2 1.00 97.88 100 VAL A CA 1
ATOM 770 C C . VAL A 1 100 ? -29.210 -11.696 22.781 1.00 97.88 100 VAL A C 1
ATOM 772 O O . VAL A 1 100 ? -30.315 -12.089 23.154 1.00 97.88 100 VAL A O 1
ATOM 775 N N . THR A 1 101 ? -29.029 -11.133 21.585 1.00 96.56 101 THR A N 1
ATOM 776 C CA . THR A 1 101 ? -30.140 -10.916 20.646 1.00 96.56 101 THR A CA 1
ATOM 777 C C . THR A 1 101 ? -30.761 -12.236 20.205 1.00 96.56 101 THR A C 1
ATOM 779 O O . THR A 1 101 ? -31.984 -12.359 20.217 1.00 96.56 101 THR A O 1
ATOM 782 N N . SER A 1 102 ? -29.948 -13.254 19.913 1.00 95.81 102 SER A N 1
ATOM 783 C CA . SER A 1 102 ? -30.437 -14.593 19.560 1.00 95.81 102 SER A CA 1
ATOM 784 C C . SER A 1 102 ? -31.231 -15.232 20.700 1.00 95.81 102 SER A C 1
ATOM 786 O O . SER A 1 102 ? -32.299 -15.793 20.466 1.00 95.81 102 SER A O 1
ATOM 788 N N . ALA A 1 103 ? -30.759 -15.115 21.945 1.00 95.94 103 ALA A N 1
ATOM 789 C CA . ALA A 1 103 ? -31.455 -15.640 23.117 1.00 95.94 103 ALA A CA 1
ATOM 790 C C . ALA A 1 103 ? -32.784 -14.912 23.370 1.00 95.94 103 ALA A C 1
ATOM 792 O O . ALA A 1 103 ? -33.794 -15.563 23.645 1.00 95.94 103 ALA A O 1
ATOM 793 N N . VAL A 1 104 ? -32.807 -13.581 23.236 1.00 95.50 104 VAL A N 1
ATOM 794 C CA . VAL A 1 104 ? -34.031 -12.775 23.354 1.00 95.50 104 VAL A CA 1
ATOM 795 C C . VAL A 1 104 ? -35.035 -13.183 22.283 1.00 95.50 104 VAL A C 1
ATOM 797 O O . VAL A 1 104 ? -36.169 -13.505 22.629 1.00 95.50 104 VAL A O 1
ATOM 800 N N . LEU A 1 105 ? -34.617 -13.235 21.015 1.00 94.31 105 LEU A N 1
ATOM 801 C CA . LEU A 1 105 ? -35.468 -13.655 19.898 1.00 94.31 105 LEU A CA 1
ATOM 802 C C . LEU A 1 105 ? -35.997 -15.076 20.097 1.00 94.31 105 LEU A C 1
ATOM 804 O O . LEU A 1 105 ? -37.183 -15.323 19.906 1.00 94.31 105 LEU A O 1
ATOM 808 N N . TYR A 1 106 ? -35.151 -16.003 20.544 1.00 93.69 106 TYR A N 1
ATOM 809 C CA . TYR A 1 106 ? -35.579 -17.361 20.856 1.00 93.69 106 TYR A CA 1
ATOM 810 C C . TYR A 1 106 ? -36.630 -17.382 21.971 1.00 93.69 106 TYR A C 1
ATOM 812 O O . TYR A 1 106 ? -37.664 -18.031 21.834 1.00 93.69 106 TYR A O 1
ATOM 820 N N . CYS A 1 107 ? -36.417 -16.645 23.064 1.00 90.56 107 CYS A N 1
ATOM 821 C CA . CYS A 1 107 ? -37.363 -16.598 24.178 1.00 90.56 107 CYS A CA 1
ATOM 822 C C . CYS A 1 107 ? -38.701 -15.963 23.787 1.00 90.56 107 CYS A C 1
ATOM 824 O O . CYS A 1 107 ? -39.751 -16.460 24.193 1.00 90.56 107 CYS A O 1
ATOM 826 N N . THR A 1 108 ? -38.684 -14.874 23.017 1.00 90.56 108 THR A N 1
ATOM 827 C CA . THR A 1 108 ? -39.905 -14.165 22.616 1.00 90.56 108 THR A CA 1
ATOM 828 C C . THR A 1 108 ? -40.662 -14.914 21.525 1.00 90.56 108 THR A C 1
ATOM 830 O O . THR A 1 108 ? -41.872 -15.090 21.652 1.00 90.56 108 THR A O 1
ATOM 833 N N . GLN A 1 109 ? -39.982 -15.446 20.506 1.00 86.25 109 GLN A N 1
ATOM 834 C CA . GLN A 1 109 ? -40.652 -16.195 19.440 1.00 86.25 109 GLN A CA 1
ATOM 835 C C . GLN A 1 109 ? -41.174 -17.551 19.913 1.00 86.25 109 GLN A C 1
ATOM 837 O O . GLN A 1 109 ? -42.285 -17.939 19.561 1.00 86.25 109 GLN A O 1
ATOM 842 N N . ARG A 1 110 ? -40.450 -18.258 20.787 1.00 76.25 110 ARG A N 1
ATOM 843 C CA . ARG A 1 110 ? -40.922 -19.545 21.326 1.00 76.25 110 ARG A CA 1
ATOM 844 C C . ARG A 1 110 ? -42.152 -19.390 22.229 1.00 76.25 110 ARG A C 1
ATOM 846 O O . ARG A 1 110 ? -42.933 -20.329 22.344 1.00 76.25 110 ARG A O 1
ATOM 853 N N . ARG A 1 111 ? -42.354 -18.213 22.836 1.00 59.78 111 ARG A N 1
ATOM 854 C CA . ARG A 1 111 ? -43.595 -17.874 23.558 1.00 59.78 111 ARG A CA 1
ATOM 855 C C . ARG A 1 111 ? -44.790 -17.686 22.620 1.00 59.78 111 ARG A C 1
ATOM 857 O O . ARG A 1 111 ? -45.894 -18.030 23.013 1.00 59.78 111 ARG A O 1
ATOM 864 N N . HIS A 1 112 ? -44.573 -17.220 21.390 1.00 58.97 112 HIS A N 1
ATOM 865 C CA . HIS A 1 112 ? -45.632 -17.074 20.385 1.00 58.97 112 HIS A CA 1
ATOM 866 C C . HIS A 1 112 ? -46.055 -18.389 19.715 1.00 58.97 112 HIS A C 1
ATOM 868 O O . HIS A 1 112 ? -47.150 -18.449 19.176 1.00 58.97 112 HIS A O 1
ATOM 874 N N . VAL A 1 113 ? -45.223 -19.436 19.751 1.00 60.81 113 VAL A N 1
ATOM 875 C CA . VAL A 1 113 ? -45.557 -20.763 19.186 1.00 60.81 113 VAL A CA 1
ATOM 876 C C . VAL A 1 113 ? -46.286 -21.665 20.198 1.00 60.81 113 VAL A C 1
ATOM 878 O O . VAL A 1 113 ? -46.832 -22.697 19.824 1.00 60.81 113 VAL A O 1
ATOM 881 N N . ARG A 1 114 ? -46.276 -21.315 21.494 1.00 54.72 114 ARG A N 1
ATOM 882 C CA . ARG A 1 114 ? -46.853 -22.139 22.576 1.00 54.72 114 ARG A CA 1
ATOM 883 C C . ARG A 1 114 ? -48.206 -21.626 23.111 1.00 54.72 114 ARG A C 1
ATOM 885 O O . ARG A 1 114 ? -48.738 -22.245 24.028 1.00 54.72 114 ARG A O 1
ATOM 892 N N . ASN A 1 115 ? -48.746 -20.545 22.548 1.00 45.81 115 ASN A N 1
ATOM 893 C CA . ASN A 1 115 ? -50.148 -20.124 22.700 1.00 45.81 115 ASN A CA 1
ATOM 894 C C . ASN A 1 115 ? -50.926 -20.480 21.433 1.00 45.81 115 ASN A C 1
ATOM 896 O O . ASN A 1 115 ? -52.154 -20.664 21.555 1.00 45.81 115 ASN A O 1
#

Sequence (115 aa):
ALKDLDVLVLPNHFDCPGGQHVWKWINKTDDPIGNLCGHQKDFCSNSTDICTEPNSYCDTNGPTHFLCLCKTGYDGYKCLRKGKFPSGLFYGLSIGVTIVTSAVLYCTQRRHVRN

Radius of gyration: 26.06 Å; chains: 1; bounding box: 67×34×57 Å